Protein AF-A0A6A5K3N3-F1 (afdb_monomer_lite)

Organism: NCBI:txid184978

Sequence (120 aa):
MTTQSPTSSTSISVRLAANGNNRKDWIKQLVNYASAESAFEVLNGSRCPDFDPTHDKYVIQPLERLPTWDTTTLQTTMDRDRERVHKTNQTIRDFNEEARILLKEDELKNRMWISRDARL

pLDDT: mean 78.3, std 17.73, range [33.53, 97.31]

Secondary structure (DSSP, 8-state):
-------------------SS-HHHHHHHHHHHHHHTT-HHHHTTPPPP---TTSGGGPPPPPPPPPPP-TTS-HHHHHHHHHHHHHHHHHHHHHHHHHHHHHHHHHHHHHHHHHHHTT-

Structure (mmCIF, N/CA/C/O backbone):
data_AF-A0A6A5K3N3-F1
#
_entry.id   AF-A0A6A5K3N3-F1
#
loop_
_atom_site.group_PDB
_atom_site.id
_atom_site.type_symbol
_atom_site.label_atom_id
_atom_site.label_alt_id
_atom_site.label_comp_id
_atom_site.label_asym_id
_atom_site.label_entity_id
_atom_site.label_seq_id
_atom_site.pdbx_PDB_ins_code
_atom_site.Cartn_x
_atom_site.Cartn_y
_atom_site.Cartn_z
_atom_site.occupancy
_atom_site.B_iso_or_equiv
_atom_site.auth_seq_id
_atom_site.auth_comp_id
_atom_site.auth_asym_id
_atom_site.auth_atom_id
_atom_site.pdbx_PDB_model_num
ATOM 1 N N . MET A 1 1 ? 7.758 -32.953 -18.307 1.00 33.53 1 MET A N 1
ATOM 2 C CA . MET A 1 1 ? 7.473 -32.313 -19.606 1.00 33.53 1 MET A CA 1
ATOM 3 C C . MET A 1 1 ? 7.025 -30.894 -19.316 1.00 33.53 1 MET A C 1
ATOM 5 O O . MET A 1 1 ? 5.984 -30.732 -18.700 1.00 33.53 1 MET A O 1
ATOM 9 N N . THR A 1 2 ? 7.839 -29.895 -19.644 1.00 33.75 2 THR A N 1
ATOM 10 C CA . THR A 1 2 ? 7.558 -28.477 -19.370 1.00 33.75 2 THR A CA 1
ATOM 11 C C . THR A 1 2 ? 7.382 -27.759 -20.700 1.00 33.75 2 THR A C 1
ATOM 13 O O . THR A 1 2 ? 8.321 -27.634 -21.481 1.00 33.75 2 THR A O 1
ATOM 16 N N . THR A 1 3 ? 6.152 -27.343 -20.978 1.00 39.31 3 THR A N 1
ATOM 17 C CA . THR A 1 3 ? 5.768 -26.539 -22.138 1.00 39.31 3 THR A CA 1
ATOM 18 C C . THR A 1 3 ? 6.212 -25.094 -21.918 1.00 39.31 3 THR A C 1
ATOM 20 O O . THR A 1 3 ? 5.638 -24.398 -21.083 1.00 39.31 3 THR A O 1
ATOM 23 N N . GLN A 1 4 ? 7.242 -24.643 -22.640 1.00 36.62 4 GLN A N 1
ATOM 24 C CA . GLN A 1 4 ? 7.563 -23.218 -22.758 1.00 36.62 4 GLN A CA 1
ATOM 25 C C . GLN A 1 4 ? 6.600 -22.577 -23.763 1.00 36.62 4 GLN A C 1
ATOM 27 O O . GLN A 1 4 ? 6.570 -22.962 -24.931 1.00 36.62 4 GLN A O 1
ATOM 32 N N . SER A 1 5 ? 5.806 -21.613 -23.300 1.00 43.03 5 SER A N 1
ATOM 33 C CA . SER A 1 5 ? 5.016 -20.735 -24.165 1.00 43.03 5 SER A CA 1
ATOM 34 C C . SER A 1 5 ? 5.947 -19.760 -24.895 1.00 43.03 5 SER A C 1
ATOM 36 O O . SER A 1 5 ? 6.811 -19.171 -24.244 1.00 43.03 5 SER A O 1
ATOM 38 N N . PRO A 1 6 ? 5.791 -19.540 -26.212 1.00 43.44 6 PRO A N 1
ATOM 39 C CA . PRO A 1 6 ? 6.572 -18.535 -26.914 1.00 43.44 6 PRO A CA 1
ATOM 40 C C . PRO A 1 6 ? 6.035 -17.145 -26.554 1.00 43.44 6 PRO A C 1
ATOM 42 O O . PRO A 1 6 ? 4.926 -16.775 -26.935 1.00 43.44 6 PRO A O 1
ATOM 45 N N . THR A 1 7 ? 6.815 -16.360 -25.814 1.00 42.28 7 THR A N 1
ATOM 46 C CA . THR A 1 7 ? 6.615 -14.913 -25.729 1.00 42.28 7 THR A CA 1
ATOM 47 C C . THR A 1 7 ? 6.953 -14.320 -27.095 1.00 42.28 7 THR A C 1
ATOM 49 O O . THR A 1 7 ? 8.113 -14.274 -27.496 1.00 42.28 7 THR A O 1
ATOM 52 N N . SER A 1 8 ? 5.936 -13.903 -27.852 1.00 44.34 8 SER A N 1
ATOM 53 C CA . SER A 1 8 ? 6.133 -13.114 -29.069 1.00 44.34 8 SER A CA 1
ATOM 54 C C . SER A 1 8 ? 6.808 -11.795 -28.697 1.00 44.34 8 SER A C 1
ATOM 56 O O . SER A 1 8 ? 6.162 -10.882 -28.188 1.00 44.34 8 SER A O 1
ATOM 58 N N . SER A 1 9 ? 8.115 -11.696 -28.929 1.00 47.81 9 SER A N 1
ATOM 59 C CA . SER A 1 9 ? 8.831 -10.430 -28.885 1.00 47.81 9 SER A CA 1
ATOM 60 C C . SER A 1 9 ? 8.425 -9.612 -30.108 1.00 47.81 9 SER A C 1
ATOM 62 O O . SER A 1 9 ? 8.792 -9.917 -31.242 1.00 47.81 9 SER A O 1
ATOM 64 N N . THR A 1 10 ? 7.621 -8.574 -29.894 1.00 40.97 10 THR A N 1
ATOM 65 C CA . THR A 1 10 ? 7.372 -7.556 -30.916 1.00 40.97 10 THR A CA 1
ATOM 66 C C . THR A 1 10 ? 8.693 -6.837 -31.177 1.00 40.97 10 THR A C 1
ATOM 68 O O . THR A 1 10 ? 9.085 -5.958 -30.419 1.00 40.97 10 THR A O 1
ATOM 71 N N . SER A 1 11 ? 9.422 -7.236 -32.220 1.00 42.09 11 SER A N 1
ATOM 72 C CA . SER A 1 11 ? 10.656 -6.561 -32.617 1.00 42.09 11 SER A CA 1
ATOM 73 C C . SER A 1 11 ? 10.308 -5.248 -33.322 1.00 42.09 11 SER A C 1
ATOM 75 O O . S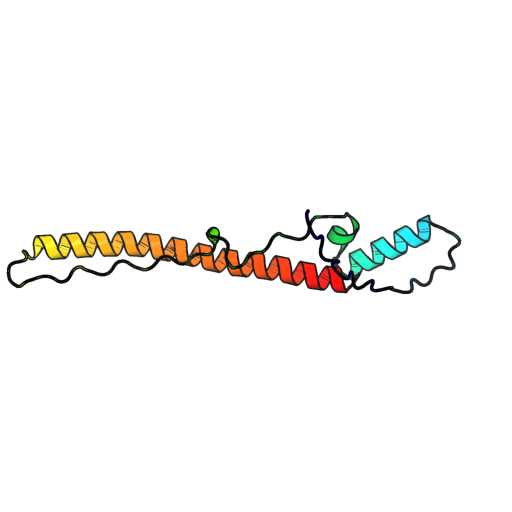ER A 1 11 ? 9.977 -5.243 -34.511 1.00 42.09 11 SER A O 1
ATOM 77 N N . ILE A 1 12 ? 10.363 -4.133 -32.598 1.00 46.91 12 ILE A N 1
ATOM 78 C CA . ILE A 1 12 ? 10.298 -2.795 -33.189 1.00 46.91 12 ILE A CA 1
ATOM 79 C C . ILE A 1 12 ? 11.665 -2.522 -33.831 1.00 46.91 12 ILE A C 1
ATOM 81 O O . ILE A 1 12 ? 12.708 -2.722 -33.220 1.00 46.91 12 ILE A O 1
ATOM 85 N N . SER A 1 13 ? 11.678 -2.166 -35.117 1.00 46.81 13 SER A N 1
ATOM 86 C CA . SER A 1 13 ? 12.909 -1.861 -35.859 1.00 46.81 13 SER A CA 1
ATOM 87 C C . SER A 1 13 ? 12.949 -0.376 -36.197 1.00 46.81 13 SER A C 1
ATOM 89 O O . SER A 1 13 ? 12.270 0.070 -37.123 1.00 46.81 13 SER A O 1
ATOM 91 N N . VAL A 1 14 ? 13.763 0.393 -35.473 1.00 51.31 14 VAL A N 1
ATOM 92 C CA . VAL A 1 14 ? 14.035 1.802 -35.787 1.00 51.31 14 VAL A CA 1
ATOM 93 C C . VAL A 1 14 ? 15.123 1.882 -36.867 1.00 51.31 14 VAL A C 1
ATOM 95 O O . VAL A 1 14 ? 16.217 1.337 -36.719 1.00 51.31 14 VAL A O 1
ATOM 98 N N . ARG A 1 15 ? 14.841 2.561 -37.990 1.00 51.81 15 ARG A N 1
ATOM 99 C CA . ARG A 1 15 ? 15.838 2.800 -39.051 1.00 51.81 15 ARG A CA 1
ATOM 100 C C . ARG A 1 15 ? 16.741 3.973 -38.669 1.00 51.81 15 ARG A C 1
ATOM 102 O O . ARG A 1 15 ? 16.373 5.129 -38.858 1.00 51.81 15 ARG A O 1
ATOM 109 N N . LEU A 1 16 ? 17.935 3.666 -38.172 1.00 56.28 16 LEU A N 1
ATOM 110 C CA . LEU A 1 16 ? 18.995 4.649 -37.943 1.00 56.28 16 LEU A CA 1
ATOM 111 C C . LEU A 1 16 ? 19.654 5.048 -39.276 1.00 56.28 16 LEU A C 1
ATOM 113 O O . LEU A 1 16 ? 19.938 4.200 -40.121 1.00 56.28 16 LEU A O 1
ATOM 117 N N . ALA A 1 17 ? 19.903 6.345 -39.474 1.00 56.78 17 ALA A N 1
ATOM 118 C CA . ALA A 1 17 ? 20.423 6.928 -40.718 1.00 56.78 17 ALA A CA 1
ATOM 119 C C . ALA A 1 17 ? 21.939 6.703 -40.931 1.00 56.78 17 ALA A C 1
ATOM 121 O O . ALA A 1 17 ? 22.641 7.586 -41.423 1.00 56.78 17 ALA A O 1
ATOM 122 N N . ALA A 1 18 ? 22.477 5.547 -40.534 1.00 54.53 18 ALA A N 1
ATOM 123 C CA . ALA A 1 18 ? 23.887 5.213 -40.704 1.00 54.53 18 ALA A CA 1
ATOM 124 C C . ALA A 1 18 ? 24.085 4.244 -41.877 1.00 54.53 18 ALA A C 1
ATOM 126 O O . ALA A 1 18 ? 23.469 3.185 -41.959 1.00 54.53 18 ALA A O 1
ATOM 127 N N . ASN A 1 19 ? 25.029 4.573 -42.753 1.00 58.62 19 ASN A N 1
ATOM 128 C CA . ASN A 1 19 ? 25.471 3.801 -43.920 1.00 58.62 19 ASN A CA 1
ATOM 129 C C . ASN A 1 19 ? 26.211 2.484 -43.577 1.00 58.62 19 ASN A C 1
ATOM 131 O O . ASN A 1 19 ? 27.036 2.025 -44.360 1.00 58.62 19 ASN A O 1
ATOM 135 N N . GLY A 1 20 ? 25.945 1.873 -42.415 1.00 55.72 20 GLY A N 1
ATOM 136 C CA . GLY A 1 20 ? 26.411 0.526 -42.035 1.00 55.72 20 GLY A CA 1
ATOM 137 C C . GLY A 1 20 ? 27.913 0.354 -41.762 1.00 55.72 20 GLY A C 1
ATOM 138 O O . GLY A 1 20 ? 28.300 -0.586 -41.076 1.00 55.72 20 GLY A O 1
ATOM 139 N N . ASN A 1 21 ? 28.767 1.258 -42.243 1.00 65.06 21 ASN A N 1
ATOM 140 C CA . ASN A 1 21 ? 30.203 0.988 -42.369 1.00 65.06 21 ASN A CA 1
ATOM 141 C C . ASN A 1 21 ? 31.023 1.235 -41.094 1.00 65.06 21 ASN A C 1
ATOM 143 O O . ASN A 1 21 ? 32.151 0.757 -40.994 1.00 65.06 21 ASN A O 1
ATOM 147 N N . ASN A 1 22 ? 30.481 1.953 -40.104 1.00 73.50 22 ASN A N 1
ATOM 148 C CA . ASN A 1 22 ? 31.191 2.252 -38.861 1.00 73.50 22 ASN A CA 1
ATOM 149 C C . ASN A 1 22 ? 30.386 1.834 -37.625 1.00 73.50 22 ASN A C 1
ATOM 151 O O . ASN A 1 22 ? 29.482 2.537 -37.171 1.00 73.50 22 ASN A O 1
ATOM 155 N N . ARG A 1 23 ? 30.772 0.700 -37.028 1.00 71.06 23 ARG A N 1
ATOM 156 C CA . ARG A 1 23 ? 30.180 0.169 -35.788 1.00 71.06 23 ARG A CA 1
ATOM 157 C C . ARG A 1 23 ? 30.204 1.181 -34.635 1.00 71.06 23 ARG A C 1
ATOM 159 O O . ARG A 1 23 ? 29.289 1.181 -33.817 1.00 71.06 23 ARG A O 1
ATOM 166 N N . LYS A 1 24 ? 31.219 2.054 -34.561 1.00 77.19 24 LYS A N 1
ATOM 167 C CA . LYS A 1 24 ? 31.300 3.088 -33.513 1.00 77.19 24 LYS A CA 1
ATOM 168 C C . LYS A 1 24 ? 30.219 4.158 -33.677 1.00 77.19 24 LYS A C 1
ATOM 170 O O . LYS A 1 24 ? 29.680 4.615 -32.673 1.00 77.19 24 LYS A O 1
ATOM 175 N N . ASP A 1 25 ? 29.883 4.526 -34.911 1.00 76.00 25 ASP A N 1
ATOM 176 C CA . ASP A 1 25 ? 28.855 5.538 -35.179 1.00 76.00 25 ASP A CA 1
ATOM 177 C C . ASP A 1 25 ? 27.451 4.990 -34.920 1.00 76.00 25 ASP A C 1
ATOM 179 O O . ASP A 1 25 ? 26.618 5.693 -34.354 1.00 76.00 25 ASP A O 1
ATOM 183 N N . TRP A 1 26 ? 27.221 3.707 -35.210 1.00 74.25 26 TRP A N 1
ATOM 184 C CA . TRP A 1 26 ? 25.992 3.006 -34.823 1.00 74.25 26 TRP A CA 1
ATOM 185 C C . TRP A 1 26 ? 25.766 3.002 -33.309 1.00 74.25 26 TRP A C 1
ATOM 187 O O . TRP A 1 26 ? 24.682 3.351 -32.848 1.00 74.25 26 TRP A O 1
ATOM 197 N N . ILE A 1 27 ? 26.796 2.668 -32.523 1.00 77.62 27 ILE A N 1
ATOM 198 C CA . ILE A 1 27 ? 26.705 2.678 -31.054 1.00 77.62 27 ILE A CA 1
ATOM 199 C C . ILE A 1 27 ? 26.412 4.095 -30.543 1.00 77.62 27 ILE A C 1
ATOM 201 O O . ILE A 1 27 ? 25.557 4.265 -29.678 1.00 77.62 27 ILE A O 1
ATOM 205 N N . LYS A 1 28 ? 27.064 5.124 -31.102 1.00 80.06 28 LYS A N 1
ATOM 206 C CA . LYS A 1 28 ? 26.781 6.522 -30.739 1.00 80.06 28 LYS A CA 1
ATOM 207 C C . LYS A 1 28 ? 25.343 6.927 -31.053 1.00 80.06 28 LYS A C 1
ATOM 209 O O . LYS A 1 28 ? 24.729 7.604 -30.238 1.00 80.06 28 LYS A O 1
ATOM 214 N N . GLN A 1 29 ? 24.803 6.531 -32.204 1.00 76.31 29 GLN A N 1
ATOM 215 C CA . GLN A 1 29 ? 23.421 6.850 -32.570 1.00 76.31 29 GLN A CA 1
ATOM 216 C C . GLN A 1 29 ? 22.410 6.159 -31.650 1.00 76.31 29 GLN A C 1
ATOM 218 O O . GLN A 1 29 ? 21.482 6.820 -31.195 1.00 76.31 29 GLN A O 1
ATOM 223 N N . LEU A 1 30 ? 22.631 4.886 -31.306 1.00 75.50 30 LEU A N 1
ATOM 224 C CA . LEU A 1 30 ? 21.813 4.167 -30.323 1.00 75.50 30 LEU A CA 1
ATOM 225 C C . LEU A 1 30 ? 21.843 4.850 -28.951 1.00 75.50 30 LEU A C 1
ATOM 227 O O . LEU A 1 30 ? 20.794 5.117 -28.375 1.00 75.50 30 LEU A O 1
ATOM 231 N N . VAL A 1 31 ? 23.033 5.196 -28.452 1.00 76.88 31 VAL A N 1
ATOM 232 C CA . VAL A 1 31 ? 23.188 5.885 -27.160 1.00 76.88 31 VAL A CA 1
ATOM 233 C C . VAL A 1 31 ? 22.534 7.268 -27.176 1.00 76.88 31 VAL A C 1
ATOM 235 O O . VAL A 1 31 ? 21.860 7.629 -26.216 1.00 76.88 31 VAL A O 1
ATOM 238 N N . ASN A 1 32 ? 22.684 8.032 -28.260 1.00 79.44 32 ASN A N 1
ATOM 239 C CA . ASN A 1 32 ? 22.050 9.344 -28.395 1.00 79.44 32 ASN A CA 1
ATOM 240 C C . ASN A 1 32 ? 20.522 9.235 -28.440 1.00 79.44 32 ASN A C 1
ATOM 242 O O . ASN A 1 32 ? 19.844 10.038 -27.805 1.00 79.44 32 ASN A O 1
ATOM 246 N N . TYR A 1 33 ? 19.989 8.241 -29.153 1.00 75.81 33 TYR A N 1
ATOM 247 C CA . TYR A 1 33 ? 18.552 7.989 -29.224 1.00 75.81 33 TYR A CA 1
ATOM 248 C C . TYR A 1 33 ? 17.983 7.593 -27.859 1.00 75.81 33 TYR A C 1
ATOM 250 O O . TYR A 1 33 ? 17.039 8.213 -27.376 1.00 75.81 33 TYR A O 1
ATOM 258 N N . ALA A 1 34 ? 18.628 6.651 -27.170 1.00 73.00 34 ALA A N 1
ATOM 259 C CA . ALA A 1 34 ? 18.227 6.270 -25.823 1.00 73.00 34 ALA A CA 1
ATOM 260 C C . ALA A 1 34 ? 18.394 7.400 -24.805 1.00 73.00 34 ALA A C 1
ATOM 262 O O . ALA A 1 34 ? 17.604 7.494 -23.875 1.00 73.00 34 ALA A O 1
ATOM 263 N N . SER A 1 35 ? 19.393 8.270 -24.958 1.00 74.69 35 SER A N 1
ATOM 264 C CA . SER A 1 35 ? 19.530 9.466 -24.122 1.00 74.69 35 SER A CA 1
ATOM 265 C C . SER A 1 35 ? 18.369 10.440 -24.354 1.00 74.69 35 SER A C 1
ATOM 267 O O . SER A 1 35 ? 17.750 10.891 -23.391 1.00 74.69 35 SER A O 1
ATOM 269 N N . ALA A 1 36 ? 18.009 10.699 -25.618 1.00 77.94 36 ALA A N 1
ATOM 270 C CA . ALA A 1 36 ? 16.887 11.567 -25.975 1.00 77.94 36 ALA A CA 1
ATOM 271 C C . ALA A 1 36 ? 15.544 11.041 -25.436 1.00 77.94 36 ALA A C 1
ATOM 273 O O . ALA A 1 36 ? 14.754 11.813 -24.897 1.00 77.94 36 ALA A O 1
ATOM 274 N N . GLU A 1 37 ? 15.320 9.727 -25.498 1.00 73.00 37 GLU A N 1
ATOM 275 C CA . GLU A 1 37 ? 14.112 9.075 -24.968 1.00 73.00 37 GLU A CA 1
ATOM 276 C C . GLU A 1 37 ? 14.215 8.699 -23.479 1.00 73.00 37 GLU A C 1
ATOM 278 O O . GLU A 1 37 ? 13.323 8.060 -22.920 1.00 73.00 37 GLU A O 1
ATOM 283 N N . SER A 1 38 ? 15.300 9.093 -22.801 1.00 68.00 38 SER A N 1
ATOM 284 C CA . SER A 1 38 ? 15.584 8.718 -21.411 1.00 68.00 38 SER A CA 1
ATOM 285 C C . SER A 1 38 ? 15.553 7.200 -21.157 1.00 68.00 38 SER A C 1
ATOM 287 O O . SER A 1 38 ? 15.272 6.780 -20.042 1.00 68.00 38 SER A O 1
ATOM 289 N N . ALA A 1 39 ? 15.843 6.365 -22.152 1.00 68.44 39 ALA A N 1
ATOM 290 C CA . ALA A 1 39 ? 15.774 4.904 -22.119 1.00 68.44 39 ALA A CA 1
ATOM 291 C C . ALA A 1 39 ? 17.158 4.225 -21.968 1.00 68.44 39 ALA A C 1
ATOM 293 O O . ALA A 1 39 ? 17.340 3.054 -22.291 1.00 68.44 39 ALA A O 1
ATOM 294 N N . PHE A 1 40 ? 18.160 4.948 -21.458 1.00 67.38 40 PHE A N 1
ATOM 295 C CA . PHE A 1 40 ? 19.539 4.455 -21.310 1.00 67.38 40 PHE A CA 1
ATOM 296 C C . PHE A 1 40 ? 19.659 3.189 -20.441 1.00 67.38 40 PHE A C 1
ATOM 298 O O . PHE A 1 40 ? 20.509 2.338 -20.687 1.00 67.38 40 PHE A O 1
ATOM 305 N N . GLU A 1 41 ? 18.786 3.033 -19.445 1.00 67.38 41 GLU A N 1
ATOM 306 C CA . GLU A 1 41 ? 18.752 1.841 -18.588 1.00 67.38 41 GLU A CA 1
ATOM 307 C C . GLU A 1 41 ? 18.357 0.578 -19.365 1.00 67.38 41 GLU A C 1
ATOM 309 O O . GLU A 1 41 ? 18.930 -0.482 -19.126 1.00 67.38 41 GLU A O 1
ATOM 314 N N . VAL A 1 42 ? 17.459 0.693 -20.348 1.00 68.06 42 VAL A N 1
ATOM 315 C CA . VAL A 1 42 ? 17.070 -0.423 -21.225 1.00 68.06 42 VAL A CA 1
ATOM 316 C C . VAL A 1 42 ? 18.258 -0.849 -22.097 1.00 68.06 42 VAL A C 1
ATOM 318 O O . VAL A 1 42 ? 18.552 -2.038 -22.197 1.00 68.06 42 VAL A O 1
ATOM 321 N N . LEU A 1 43 ? 19.018 0.109 -22.652 1.00 69.25 43 LEU A N 1
ATOM 322 C CA . LEU A 1 43 ? 20.232 -0.195 -23.429 1.00 69.25 43 LEU A CA 1
ATOM 323 C C . LEU A 1 43 ? 21.327 -0.884 -22.607 1.00 69.25 43 LEU A C 1
ATOM 325 O O . LEU A 1 43 ? 22.071 -1.704 -23.143 1.00 69.25 43 LEU A O 1
ATOM 329 N N . ASN A 1 44 ? 21.434 -0.559 -21.320 1.00 71.62 44 ASN A N 1
ATOM 330 C CA . ASN A 1 44 ? 22.394 -1.198 -20.420 1.00 71.62 44 ASN A CA 1
ATOM 331 C C . ASN A 1 44 ? 21.937 -2.583 -19.944 1.00 71.62 44 ASN A C 1
ATOM 333 O O . ASN A 1 44 ? 22.632 -3.208 -19.142 1.00 71.62 44 ASN A O 1
ATOM 337 N N . GLY A 1 45 ? 20.784 -3.065 -20.418 1.00 68.25 45 GLY A N 1
ATOM 338 C CA . GLY A 1 45 ? 20.213 -4.337 -19.998 1.00 68.25 45 GLY A CA 1
ATOM 339 C C . GLY A 1 45 ? 19.739 -4.323 -18.548 1.00 68.25 45 GLY A C 1
ATOM 340 O O . GLY A 1 45 ? 19.672 -5.386 -17.927 1.00 68.25 45 GLY A O 1
ATOM 341 N N . SER A 1 46 ? 19.436 -3.144 -17.985 1.00 75.19 46 SER A N 1
ATOM 342 C CA . SER A 1 46 ? 18.817 -3.076 -16.665 1.00 75.19 46 SER A CA 1
ATOM 343 C C . SER A 1 46 ? 17.508 -3.860 -16.695 1.00 75.19 46 SER A C 1
ATOM 345 O O . SER A 1 46 ? 16.759 -3.846 -17.674 1.00 75.19 46 SER A O 1
ATOM 347 N N . ARG A 1 47 ? 17.259 -4.604 -15.620 1.00 72.25 47 ARG A N 1
ATOM 348 C CA . ARG A 1 47 ? 16.092 -5.473 -15.530 1.00 72.25 47 ARG A CA 1
ATOM 349 C C . ARG A 1 47 ? 14.827 -4.619 -15.425 1.00 72.25 47 ARG A C 1
ATOM 351 O O . ARG A 1 47 ? 14.807 -3.653 -14.665 1.00 72.25 47 ARG A O 1
ATOM 358 N N . CYS A 1 48 ? 13.785 -5.010 -16.159 1.00 75.38 48 CYS A N 1
ATOM 359 C CA . CYS A 1 48 ? 12.443 -4.458 -15.991 1.00 75.38 48 CYS A CA 1
ATOM 360 C C . CYS A 1 48 ? 12.054 -4.495 -14.500 1.00 75.38 48 CYS A C 1
ATOM 362 O O . CYS A 1 48 ? 12.285 -5.530 -13.864 1.00 75.38 48 CYS A O 1
ATOM 364 N N . PRO A 1 49 ? 11.508 -3.409 -13.924 1.00 77.69 49 PRO A N 1
ATOM 365 C CA . PRO A 1 49 ? 10.997 -3.433 -12.562 1.00 77.69 49 PRO A CA 1
ATOM 366 C C . PRO A 1 49 ? 9.946 -4.537 -12.407 1.00 77.69 49 PRO A C 1
ATOM 368 O O . PRO A 1 49 ? 8.943 -4.545 -13.118 1.00 77.69 49 PRO A O 1
ATOM 371 N N . ASP A 1 50 ? 10.166 -5.462 -11.473 1.00 78.50 50 ASP A N 1
ATOM 372 C CA . ASP A 1 50 ? 9.172 -6.484 -11.146 1.00 78.50 50 ASP A CA 1
ATOM 373 C C . ASP A 1 50 ? 7.983 -5.784 -10.454 1.00 78.50 50 ASP A C 1
ATOM 375 O O . ASP A 1 50 ? 8.077 -5.357 -9.300 1.00 78.50 50 ASP A O 1
ATOM 379 N N . PHE A 1 51 ? 6.872 -5.624 -11.176 1.00 87.50 51 PHE A N 1
ATOM 380 C CA . PHE A 1 51 ? 5.622 -5.071 -10.656 1.00 87.50 51 PHE A CA 1
ATOM 381 C C . PHE A 1 51 ? 4.515 -6.118 -10.728 1.00 87.50 51 PHE A C 1
ATOM 383 O O . PHE A 1 51 ? 4.106 -6.534 -11.811 1.00 87.50 51 PHE A O 1
ATOM 390 N N . ASP A 1 52 ? 4.010 -6.497 -9.559 1.00 88.88 52 ASP A N 1
ATOM 391 C CA . ASP A 1 52 ? 2.844 -7.356 -9.406 1.00 88.88 52 ASP A CA 1
ATOM 392 C C . ASP A 1 52 ? 1.849 -6.663 -8.465 1.00 88.88 52 ASP A C 1
ATOM 394 O O . ASP A 1 52 ? 2.122 -6.564 -7.267 1.00 88.88 52 ASP A O 1
ATOM 398 N N . PRO A 1 53 ? 0.694 -6.182 -8.961 1.00 87.38 53 PRO A N 1
ATOM 399 C CA . PRO A 1 53 ? -0.283 -5.479 -8.132 1.00 87.38 53 PRO A CA 1
ATOM 400 C C . PRO A 1 53 ? -0.909 -6.368 -7.047 1.00 87.38 53 PRO A C 1
ATOM 402 O O . PRO A 1 53 ? -1.558 -5.849 -6.142 1.00 87.38 53 PRO A O 1
ATOM 405 N N . THR A 1 54 ? -0.735 -7.692 -7.124 1.00 89.19 54 THR A N 1
ATOM 406 C CA . THR A 1 54 ? -1.233 -8.648 -6.126 1.00 89.19 54 THR A CA 1
ATOM 407 C C . THR A 1 54 ? -0.234 -8.937 -5.009 1.00 89.19 54 THR A C 1
ATOM 409 O O . THR A 1 54 ? -0.556 -9.671 -4.078 1.00 89.19 54 THR A O 1
ATOM 412 N N . HIS A 1 55 ? 0.960 -8.340 -5.063 1.00 91.31 55 HIS A N 1
ATOM 413 C CA . HIS A 1 55 ? 1.984 -8.550 -4.053 1.00 91.31 55 HIS A CA 1
ATOM 414 C C . HIS A 1 55 ? 1.510 -8.086 -2.666 1.00 91.31 55 HIS A C 1
ATOM 416 O O . HIS A 1 55 ? 0.997 -6.978 -2.499 1.00 91.31 55 HIS A O 1
ATOM 422 N N . ASP A 1 56 ? 1.804 -8.895 -1.644 1.00 89.75 56 ASP A N 1
ATOM 423 C CA . ASP A 1 56 ? 1.415 -8.669 -0.244 1.00 89.75 56 ASP A CA 1
ATOM 424 C C . ASP A 1 56 ? 1.750 -7.274 0.313 1.00 89.75 56 ASP A C 1
ATOM 426 O O . ASP A 1 56 ? 1.052 -6.766 1.187 1.00 89.75 56 ASP A O 1
ATOM 430 N N . LYS A 1 57 ? 2.791 -6.614 -0.213 1.00 89.44 57 LYS A N 1
ATOM 431 C CA . LYS A 1 57 ? 3.226 -5.281 0.228 1.00 89.44 57 LYS A CA 1
ATOM 432 C C . LYS A 1 57 ? 2.226 -4.163 -0.108 1.00 89.44 57 LYS A C 1
ATOM 434 O O . LYS A 1 57 ? 2.356 -3.063 0.417 1.00 89.44 57 LYS A O 1
ATOM 439 N N . TYR A 1 58 ? 1.243 -4.435 -0.968 1.00 91.88 58 TYR A N 1
ATOM 440 C CA . TYR A 1 58 ? 0.178 -3.497 -1.335 1.00 91.88 58 TYR A CA 1
ATOM 441 C C . TYR A 1 58 ? -1.168 -3.825 -0.672 1.00 91.88 58 TYR A C 1
ATOM 443 O O . TYR A 1 58 ? -2.160 -3.128 -0.902 1.00 91.88 58 TYR A O 1
ATOM 451 N N . VAL A 1 59 ? -1.237 -4.898 0.122 1.00 93.19 59 VAL A N 1
ATOM 452 C CA . VAL A 1 59 ? -2.497 -5.382 0.691 1.00 93.19 59 VAL A CA 1
ATOM 453 C C . VAL A 1 59 ? -3.003 -4.422 1.762 1.00 93.19 59 VAL A C 1
ATOM 455 O O . VAL A 1 59 ? -2.332 -4.140 2.751 1.00 93.19 59 VAL A O 1
ATOM 458 N N . ILE A 1 60 ? -4.239 -3.960 1.578 1.00 94.94 60 ILE A N 1
ATOM 459 C CA . ILE A 1 60 ? -4.931 -3.096 2.531 1.00 94.94 60 ILE A CA 1
ATOM 460 C C . ILE A 1 60 ? -5.529 -3.950 3.645 1.00 94.94 60 ILE A C 1
ATOM 462 O O . ILE A 1 60 ? -6.377 -4.812 3.403 1.00 94.94 60 ILE A O 1
ATOM 466 N N . GLN A 1 61 ? -5.128 -3.672 4.880 1.00 94.38 61 GLN A N 1
ATOM 467 C CA . GLN A 1 61 ? -5.669 -4.330 6.057 1.00 94.38 61 GLN A CA 1
ATOM 468 C C . GLN A 1 61 ? -7.006 -3.700 6.482 1.00 94.38 61 GLN A C 1
ATOM 470 O O . GLN A 1 61 ? -7.155 -2.470 6.471 1.00 94.38 61 GLN A O 1
ATOM 475 N N . PRO A 1 62 ? -8.004 -4.515 6.867 1.00 95.25 62 PRO A N 1
ATOM 476 C CA . PRO A 1 62 ? -9.283 -4.008 7.342 1.00 95.25 62 PRO A CA 1
ATOM 477 C C . PRO A 1 62 ? -9.135 -3.344 8.714 1.00 95.25 62 PRO A C 1
ATOM 479 O O . PRO A 1 62 ? -8.393 -3.815 9.570 1.00 95.25 62 PRO A O 1
ATOM 482 N N . LEU A 1 63 ? -9.895 -2.271 8.943 1.00 95.06 63 LEU A N 1
ATOM 483 C CA . LEU A 1 63 ? -9.973 -1.644 10.262 1.00 95.06 63 LEU A CA 1
ATOM 484 C C . LEU A 1 63 ? -10.764 -2.524 11.232 1.00 95.06 63 LEU A C 1
ATOM 486 O O . LEU A 1 63 ? -11.822 -3.061 10.887 1.00 95.06 63 LEU A O 1
ATOM 490 N N . GLU A 1 64 ? -10.282 -2.604 12.467 1.00 95.12 64 GLU A N 1
ATOM 491 C CA . GLU A 1 64 ? -10.995 -3.244 13.560 1.00 95.12 64 GLU A CA 1
ATOM 492 C C . GLU A 1 64 ? -12.290 -2.493 13.867 1.00 95.12 64 GLU A C 1
ATOM 494 O O . GLU A 1 64 ? -12.351 -1.257 13.899 1.00 95.12 64 GLU A O 1
ATOM 499 N N . ARG A 1 65 ? -13.342 -3.265 14.131 1.00 92.81 65 ARG A N 1
ATOM 500 C CA . ARG A 1 6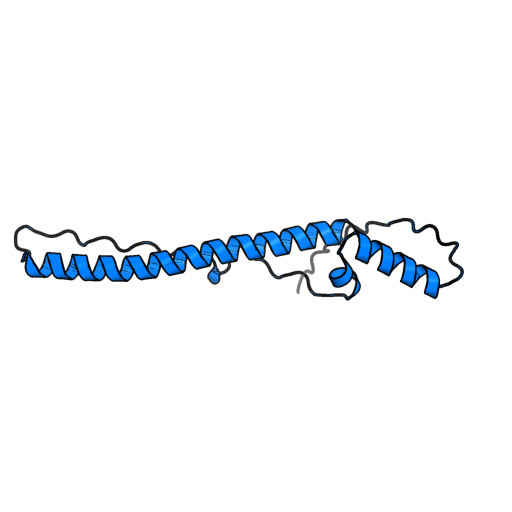5 ? -14.622 -2.744 14.601 1.00 92.81 65 ARG A CA 1
ATOM 501 C C . ARG A 1 65 ? -14.696 -2.879 16.109 1.00 92.81 65 ARG A C 1
ATOM 503 O O . ARG A 1 65 ? -14.156 -3.817 16.691 1.00 92.81 65 ARG A O 1
ATOM 510 N N . LEU A 1 66 ? -15.408 -1.948 16.732 1.00 92.12 66 LEU A N 1
ATOM 511 C CA . LEU A 1 66 ? -15.741 -2.085 18.140 1.00 92.12 66 LEU A CA 1
ATOM 512 C C . LEU A 1 66 ? -16.626 -3.324 18.334 1.00 92.12 66 LEU A C 1
ATOM 514 O O . LEU A 1 66 ? -17.500 -3.577 17.495 1.00 92.12 66 LEU A O 1
ATOM 518 N N . PRO A 1 67 ? -16.405 -4.093 19.410 1.00 89.69 67 PRO A N 1
ATOM 519 C CA . PRO A 1 67 ? -17.269 -5.212 19.737 1.00 89.69 67 PRO A CA 1
ATOM 520 C C . PRO A 1 67 ? -18.684 -4.715 20.042 1.00 89.69 67 PRO A C 1
ATOM 522 O O . PRO A 1 67 ? -18.892 -3.585 20.487 1.00 89.69 67 PRO A O 1
ATOM 525 N N . THR A 1 68 ? -19.673 -5.569 19.793 1.00 91.12 68 THR A N 1
ATOM 526 C CA . THR A 1 68 ? -21.046 -5.301 20.218 1.00 91.12 68 THR A CA 1
ATOM 527 C C . THR A 1 68 ? -21.145 -5.555 21.714 1.00 91.12 68 THR A C 1
ATOM 529 O O . THR A 1 68 ? -20.832 -6.649 22.178 1.00 91.12 68 THR A O 1
ATOM 532 N N . TRP A 1 69 ? -21.552 -4.535 22.460 1.00 89.62 69 TRP A N 1
ATOM 533 C CA . TRP A 1 69 ? -21.698 -4.615 23.908 1.00 89.62 69 TRP A CA 1
ATOM 534 C C . TRP A 1 69 ? -23.131 -4.973 24.293 1.00 89.62 69 TRP A C 1
ATOM 536 O O . TRP A 1 69 ? -24.083 -4.549 23.635 1.00 89.62 69 TRP A O 1
ATOM 546 N N . ASP A 1 70 ? -23.275 -5.731 25.374 1.00 89.62 70 ASP A N 1
ATOM 547 C CA . ASP A 1 70 ? -24.565 -5.964 26.016 1.00 89.62 70 ASP A CA 1
ATOM 548 C C . ASP A 1 70 ? -24.877 -4.868 27.051 1.00 89.62 70 ASP A C 1
ATOM 550 O O . ASP A 1 70 ? -24.059 -3.991 27.339 1.00 89.62 70 ASP A O 1
ATOM 554 N N . THR A 1 71 ? -26.073 -4.915 27.640 1.00 86.19 71 THR A N 1
ATOM 555 C CA . THR A 1 71 ? -26.497 -3.965 28.683 1.00 86.19 71 THR A CA 1
ATOM 556 C C . THR A 1 71 ? -25.768 -4.146 30.016 1.00 86.19 71 THR A C 1
ATOM 558 O O . THR A 1 71 ? -25.898 -3.294 30.892 1.00 86.19 71 THR A O 1
ATOM 561 N N . THR A 1 72 ? -25.010 -5.232 30.188 1.00 89.44 72 THR A N 1
ATOM 562 C CA . THR A 1 72 ? -24.257 -5.534 31.415 1.00 89.44 72 THR A CA 1
ATOM 563 C C . THR A 1 72 ? -22.791 -5.115 31.340 1.00 89.44 72 THR A C 1
ATOM 565 O O . THR A 1 72 ? -22.087 -5.129 32.351 1.00 89.44 72 THR A O 1
ATOM 568 N N . THR A 1 73 ? -22.322 -4.714 30.157 1.00 87.88 73 THR A N 1
ATOM 569 C CA . THR A 1 73 ? -20.933 -4.337 29.933 1.00 87.88 73 THR A CA 1
ATOM 570 C C . THR A 1 73 ? -20.616 -3.049 30.688 1.00 87.88 73 THR A C 1
ATOM 572 O O . THR A 1 73 ? -21.263 -2.018 30.517 1.00 87.88 73 THR A O 1
ATOM 575 N N . LEU A 1 74 ? -19.579 -3.095 31.523 1.00 92.50 74 LEU A N 1
ATOM 576 C CA . LEU A 1 74 ? -19.128 -1.931 32.278 1.00 92.50 74 LEU A CA 1
ATOM 577 C C . LEU A 1 74 ? -18.579 -0.848 31.343 1.00 92.50 74 LEU A C 1
ATOM 579 O O . LEU A 1 74 ? -17.752 -1.132 30.473 1.00 92.50 74 LEU A O 1
ATOM 583 N N . GLN A 1 75 ? -18.941 0.408 31.610 1.00 91.88 75 GLN A N 1
ATOM 584 C CA . GLN A 1 75 ? -18.477 1.574 30.849 1.00 91.88 75 GLN A CA 1
ATOM 585 C C . GLN A 1 75 ? -16.943 1.632 30.734 1.00 91.88 75 GLN A C 1
ATOM 587 O O . GLN A 1 75 ? -16.403 1.883 29.662 1.00 91.88 75 GLN A O 1
ATOM 592 N N . THR A 1 76 ? -16.230 1.282 31.807 1.00 93.50 76 THR A N 1
ATOM 593 C CA . THR A 1 76 ? -14.759 1.213 31.832 1.00 93.50 76 THR A CA 1
ATOM 594 C C . THR A 1 76 ? -14.183 0.199 30.841 1.00 93.50 76 THR A C 1
ATOM 596 O O . THR A 1 76 ? -13.113 0.416 30.275 1.00 93.50 76 THR A O 1
ATOM 599 N N . THR A 1 77 ? -14.894 -0.904 30.595 1.00 91.56 77 THR A N 1
ATOM 600 C CA . THR A 1 77 ? -14.501 -1.911 29.601 1.00 91.5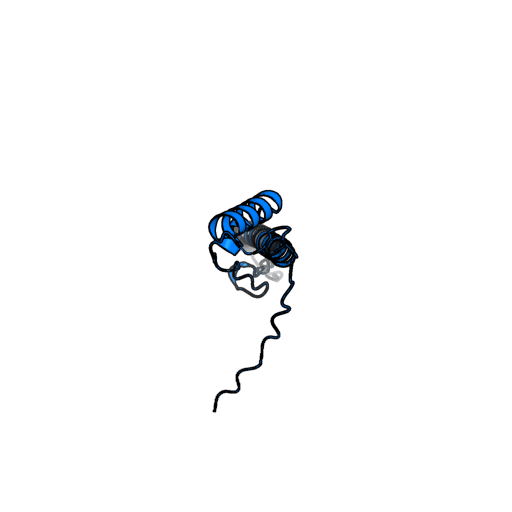6 77 THR A CA 1
ATOM 601 C C . THR A 1 77 ? -14.727 -1.384 28.191 1.00 91.56 77 THR A C 1
ATOM 603 O O . THR A 1 77 ? -13.838 -1.514 27.350 1.00 91.56 77 THR A O 1
ATOM 606 N N . MET A 1 78 ? -15.864 -0.722 27.959 1.00 93.00 78 MET A N 1
ATOM 607 C CA . MET A 1 78 ? -16.186 -0.096 26.674 1.00 93.00 78 MET A CA 1
ATOM 608 C C . MET A 1 78 ? -15.159 0.982 26.306 1.00 93.00 78 MET A C 1
ATOM 610 O O . MET A 1 78 ? -14.708 1.033 25.165 1.00 93.00 78 MET A O 1
ATOM 614 N N . ASP A 1 79 ? -14.747 1.815 27.264 1.00 94.06 79 ASP A N 1
ATOM 615 C CA . ASP A 1 79 ? -13.779 2.890 27.020 1.00 94.06 79 ASP A CA 1
ATOM 616 C C . ASP A 1 79 ? -12.370 2.355 26.748 1.00 94.06 79 ASP A C 1
ATOM 618 O O . ASP A 1 79 ? -11.707 2.808 25.814 1.00 94.06 79 ASP A O 1
ATOM 622 N N . ARG A 1 80 ? -11.949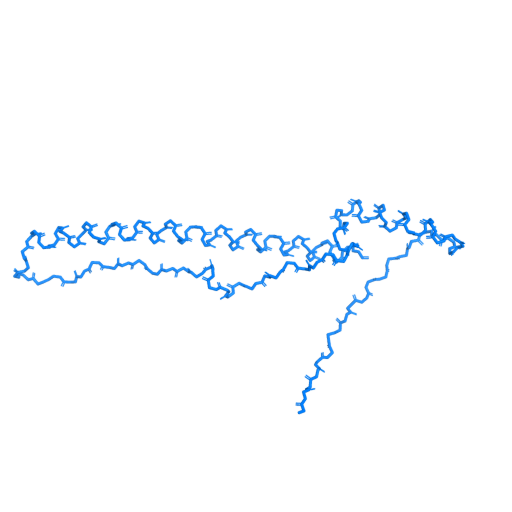 1.311 27.468 1.00 94.38 80 ARG A N 1
ATOM 623 C CA . ARG A 1 80 ? -10.694 0.605 27.177 1.00 94.38 80 ARG A CA 1
ATOM 624 C C . ARG A 1 80 ? -10.704 -0.027 25.782 1.00 94.38 80 ARG A C 1
ATOM 626 O O . ARG A 1 80 ? -9.710 0.058 25.062 1.00 94.38 80 ARG A O 1
ATOM 633 N N . ASP A 1 81 ? -11.812 -0.654 25.386 1.00 93.62 81 ASP A N 1
ATOM 634 C CA . ASP A 1 81 ? -11.949 -1.237 24.047 1.00 93.62 81 ASP A CA 1
ATOM 635 C C . ASP A 1 81 ? -11.926 -0.163 22.957 1.00 93.62 81 ASP A C 1
ATOM 637 O O . ASP A 1 81 ? -11.275 -0.351 21.927 1.00 93.62 81 ASP A O 1
ATOM 641 N N . ARG A 1 82 ? -12.579 0.983 23.192 1.00 95.06 82 ARG A N 1
ATOM 642 C CA . ARG A 1 82 ? -12.522 2.148 22.299 1.00 95.06 82 ARG A CA 1
ATOM 643 C C . ARG A 1 82 ? -11.100 2.642 22.110 1.00 95.06 82 ARG A C 1
ATOM 645 O O . ARG A 1 82 ? -10.686 2.850 20.972 1.00 95.06 82 ARG A O 1
ATOM 652 N N . GLU A 1 83 ? -10.352 2.797 23.197 1.00 96.31 83 GLU A N 1
ATOM 653 C CA . GLU A 1 83 ? -8.967 3.251 23.134 1.00 96.31 83 GLU A CA 1
ATOM 654 C C . GLU A 1 83 ? -8.075 2.250 22.389 1.00 96.31 83 GLU A C 1
ATOM 656 O O . GLU A 1 83 ? -7.302 2.650 21.516 1.00 96.31 83 GLU A O 1
ATOM 661 N N . ARG A 1 84 ? -8.215 0.947 22.670 1.00 95.69 84 ARG A N 1
ATOM 662 C CA . ARG A 1 84 ? -7.474 -0.104 21.957 1.00 95.69 84 ARG A CA 1
ATOM 663 C C . ARG A 1 84 ? -7.756 -0.053 20.458 1.00 95.69 84 ARG A C 1
ATOM 665 O O . ARG A 1 84 ? -6.821 0.063 19.674 1.00 95.69 84 ARG A O 1
ATOM 672 N N . VAL A 1 85 ? -9.032 -0.108 20.066 1.00 96.56 85 VAL A N 1
ATOM 673 C CA . VAL A 1 85 ? -9.435 -0.109 18.650 1.00 96.56 85 VAL A CA 1
ATOM 674 C C . VAL A 1 85 ? -8.995 1.178 17.959 1.00 96.56 85 VAL A C 1
ATOM 676 O O . VAL A 1 85 ? -8.563 1.134 16.812 1.00 96.56 85 VAL A O 1
ATOM 679 N N . HIS A 1 86 ? -9.053 2.324 18.643 1.00 96.12 86 HIS A N 1
ATOM 680 C CA . HIS A 1 86 ? -8.557 3.583 18.097 1.00 96.12 86 HIS A CA 1
ATOM 681 C C . HIS A 1 86 ? -7.060 3.517 17.773 1.00 96.12 86 HIS A C 1
ATOM 683 O O . HIS A 1 86 ? -6.681 3.828 16.643 1.00 96.12 86 HIS A O 1
ATOM 689 N N . LYS A 1 87 ? -6.231 3.062 18.723 1.00 96.31 87 LYS A N 1
ATOM 690 C CA . LYS A 1 87 ? -4.777 2.933 18.536 1.00 96.31 87 LYS A CA 1
ATOM 691 C C . LYS A 1 87 ? -4.439 1.942 17.427 1.00 96.31 87 LYS A C 1
ATOM 693 O O . LYS A 1 87 ? -3.691 2.287 16.518 1.00 96.31 87 LYS A O 1
ATOM 698 N N . THR A 1 88 ? -5.046 0.755 17.445 1.00 95.88 88 THR A N 1
ATOM 699 C CA . THR A 1 88 ? -4.838 -0.255 16.399 1.00 95.88 88 THR A CA 1
ATOM 700 C C . THR A 1 88 ? -5.219 0.284 15.020 1.00 95.88 88 THR A C 1
ATOM 702 O O . THR A 1 88 ? -4.444 0.188 14.071 1.00 95.88 88 THR A O 1
ATOM 705 N N . ASN A 1 89 ? -6.384 0.926 14.903 1.00 97.31 89 ASN A N 1
ATOM 706 C CA . ASN A 1 89 ? -6.840 1.488 13.634 1.00 97.31 89 ASN A CA 1
ATOM 707 C C . ASN A 1 89 ? -5.983 2.652 13.147 1.00 97.31 89 ASN A C 1
ATOM 709 O O . ASN A 1 89 ? -5.938 2.892 11.943 1.00 97.31 89 ASN A O 1
ATOM 713 N N . GLN A 1 90 ? -5.330 3.391 14.042 1.00 96.56 90 GLN A N 1
ATOM 714 C CA . GLN A 1 90 ? -4.372 4.412 13.641 1.00 96.56 90 GLN A CA 1
ATOM 715 C C . GLN A 1 90 ? -3.170 3.769 12.942 1.00 96.56 90 GLN A C 1
ATOM 717 O O . GLN A 1 90 ? -2.889 4.113 11.800 1.00 96.56 90 GLN A O 1
ATOM 722 N N . THR A 1 91 ? -2.562 2.751 13.553 1.00 94.94 91 THR A N 1
ATOM 723 C CA . THR A 1 91 ? -1.444 2.015 12.945 1.00 94.94 91 THR A CA 1
ATOM 724 C C . THR A 1 91 ? -1.830 1.360 11.616 1.00 94.94 91 THR A C 1
ATOM 726 O O . THR A 1 91 ? -1.083 1.450 10.645 1.00 94.94 91 THR A O 1
ATOM 729 N N . ILE A 1 92 ? -3.020 0.751 11.532 1.00 95.69 92 ILE A N 1
ATOM 730 C CA . ILE A 1 92 ? -3.513 0.150 10.282 1.00 95.69 92 ILE A CA 1
ATOM 731 C C . ILE A 1 92 ? -3.691 1.211 9.186 1.00 95.69 92 ILE A C 1
ATOM 733 O O . ILE A 1 92 ? -3.421 0.941 8.018 1.00 95.69 92 ILE A O 1
ATOM 737 N N . ARG A 1 93 ? -4.154 2.422 9.526 1.00 95.25 93 ARG A N 1
ATOM 738 C CA . ARG A 1 93 ? -4.305 3.505 8.542 1.00 95.25 93 ARG A CA 1
ATOM 739 C C . ARG A 1 93 ? -2.967 3.941 7.969 1.00 95.25 93 ARG A C 1
ATOM 741 O O . ARG A 1 93 ? -2.893 4.088 6.753 1.00 95.25 93 ARG A O 1
ATOM 748 N N . ASP A 1 94 ? -1.959 4.108 8.816 1.00 94.75 94 ASP A N 1
ATOM 749 C CA . ASP A 1 94 ? -0.624 4.520 8.381 1.00 94.75 94 ASP A CA 1
ATOM 750 C C . ASP A 1 94 ? -0.017 3.461 7.447 1.00 94.75 94 ASP A C 1
ATOM 752 O O . ASP A 1 94 ? 0.404 3.783 6.337 1.00 94.75 94 ASP A O 1
ATOM 756 N N . PHE A 1 95 ? -0.106 2.181 7.832 1.00 94.19 95 PHE A N 1
ATOM 757 C CA . PHE A 1 95 ? 0.312 1.054 6.992 1.00 94.19 95 PHE A CA 1
ATOM 758 C C . PHE A 1 95 ? -0.426 1.020 5.644 1.00 94.19 95 PHE A C 1
ATOM 760 O O . PHE A 1 95 ? 0.179 0.880 4.583 1.00 94.19 95 PHE A O 1
ATOM 767 N N . ASN A 1 96 ? -1.751 1.186 5.668 1.00 96.56 96 ASN A N 1
ATOM 768 C CA . ASN A 1 96 ? -2.567 1.192 4.458 1.00 96.56 96 ASN A CA 1
ATOM 769 C C . ASN A 1 96 ? -2.232 2.363 3.529 1.00 96.56 96 ASN A C 1
ATOM 771 O O . ASN A 1 96 ? -2.383 2.236 2.315 1.00 96.56 96 ASN A O 1
ATOM 775 N N . GLU A 1 97 ? -1.836 3.512 4.075 1.00 96.31 97 GLU A N 1
ATOM 776 C CA . GLU A 1 97 ? -1.443 4.657 3.261 1.00 96.31 97 GLU A CA 1
ATOM 777 C C . GLU A 1 97 ? -0.090 4.427 2.590 1.00 96.31 97 GLU A C 1
ATOM 779 O O . GLU A 1 97 ? 0.038 4.649 1.386 1.00 96.31 97 GLU A O 1
ATOM 784 N N . GLU A 1 98 ? 0.880 3.880 3.321 1.00 95.06 98 GLU A N 1
ATOM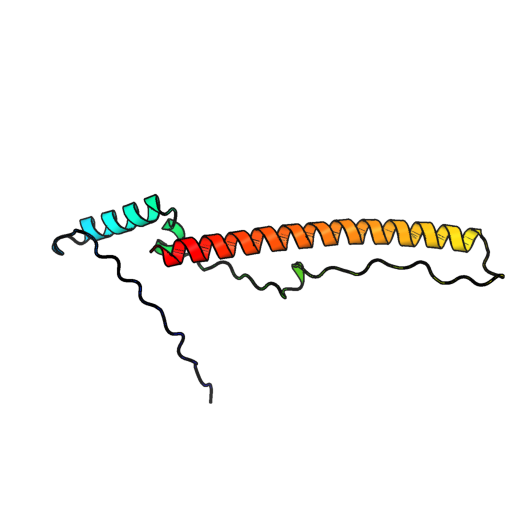 785 C CA . GLU A 1 98 ? 2.170 3.475 2.759 1.00 95.06 98 GLU A CA 1
ATOM 786 C C . GLU A 1 98 ? 1.996 2.447 1.630 1.00 95.06 98 GLU A C 1
ATOM 788 O O . GLU A 1 98 ? 2.530 2.634 0.535 1.00 95.06 98 GLU A O 1
ATOM 793 N N . ALA A 1 99 ? 1.158 1.426 1.836 1.00 94.25 99 ALA A N 1
ATOM 794 C CA . ALA A 1 99 ? 0.838 0.427 0.817 1.00 94.25 99 ALA A CA 1
ATOM 795 C C . ALA A 1 99 ? 0.272 1.057 -0.473 1.00 94.25 99 ALA A C 1
ATOM 797 O O . ALA A 1 99 ? 0.646 0.664 -1.582 1.00 94.25 99 ALA A O 1
ATOM 798 N N . ARG A 1 100 ? -0.592 2.079 -0.357 1.00 95.00 100 ARG A N 1
ATOM 799 C CA . ARG A 1 100 ? -1.134 2.812 -1.518 1.00 95.00 100 ARG A CA 1
ATOM 800 C C . ARG A 1 100 ? -0.080 3.647 -2.230 1.00 95.00 100 ARG A C 1
ATOM 802 O O . ARG A 1 100 ? -0.116 3.732 -3.458 1.00 95.00 100 ARG A O 1
ATOM 809 N N . ILE A 1 101 ? 0.801 4.305 -1.480 1.00 95.56 101 ILE A N 1
ATOM 810 C CA . ILE A 1 101 ? 1.889 5.110 -2.044 1.00 95.56 101 ILE A CA 1
ATOM 811 C C . ILE A 1 101 ? 2.833 4.197 -2.827 1.00 95.56 101 ILE A C 1
ATOM 813 O O . ILE A 1 101 ? 3.067 4.441 -4.009 1.00 95.56 101 ILE A O 1
ATOM 817 N N . LEU A 1 102 ? 3.270 3.093 -2.216 1.00 93.81 102 LEU A N 1
ATOM 818 C CA . LEU A 1 102 ? 4.144 2.108 -2.851 1.00 93.81 102 LEU A CA 1
ATOM 819 C C . LEU A 1 102 ? 3.533 1.529 -4.130 1.00 93.81 102 LEU A C 1
ATOM 821 O O . LEU A 1 102 ? 4.227 1.415 -5.139 1.00 93.81 102 LEU A O 1
ATOM 825 N N . LEU A 1 103 ? 2.236 1.197 -4.113 1.00 94.31 103 LEU A N 1
ATOM 826 C CA . LEU A 1 103 ? 1.545 0.686 -5.298 1.00 94.31 103 LEU A CA 1
ATOM 827 C C . LEU A 1 103 ? 1.604 1.694 -6.450 1.00 94.31 103 LEU A C 1
ATOM 829 O O . LEU A 1 103 ? 1.982 1.334 -7.562 1.00 94.31 103 LEU A O 1
ATOM 833 N N . LYS A 1 104 ? 1.276 2.963 -6.177 1.00 94.00 104 LYS A N 1
ATOM 834 C CA . LYS A 1 104 ? 1.299 4.030 -7.187 1.00 94.00 104 LYS A CA 1
ATOM 835 C C . LYS A 1 104 ? 2.702 4.276 -7.732 1.00 94.00 104 LYS A C 1
ATOM 837 O O . LYS A 1 104 ? 2.861 4.481 -8.933 1.00 94.00 104 LYS A O 1
ATOM 842 N N . GLU A 1 105 ? 3.710 4.290 -6.865 1.00 93.12 105 GLU A N 1
ATOM 843 C CA . GLU A 1 105 ? 5.094 4.527 -7.270 1.00 93.12 105 GLU A CA 1
ATOM 844 C C . GLU A 1 105 ? 5.636 3.400 -8.146 1.00 93.12 105 GLU A C 1
ATOM 846 O O . GLU A 1 105 ? 6.241 3.670 -9.185 1.00 93.12 105 GLU A O 1
ATOM 851 N N . ASP A 1 106 ? 5.414 2.147 -7.757 1.00 91.69 106 ASP A N 1
ATOM 852 C CA . ASP A 1 106 ? 5.911 1.002 -8.514 1.00 91.69 106 ASP A CA 1
ATOM 853 C C . ASP A 1 106 ? 5.131 0.808 -9.823 1.00 91.69 106 ASP A C 1
ATOM 855 O O . ASP A 1 106 ? 5.738 0.520 -10.857 1.00 91.69 106 ASP A O 1
ATOM 859 N N . GLU A 1 107 ? 3.819 1.073 -9.829 1.00 91.31 107 GLU A N 1
ATOM 860 C CA . GLU A 1 107 ? 3.022 1.106 -11.059 1.00 91.31 107 GLU A CA 1
ATOM 861 C C . GLU A 1 107 ? 3.546 2.182 -12.020 1.00 91.31 107 GLU A C 1
ATOM 863 O O . GLU A 1 107 ? 3.717 1.932 -13.217 1.00 91.31 107 GLU A O 1
ATOM 868 N N . LEU A 1 108 ? 3.846 3.380 -11.505 1.00 88.81 108 LEU A N 1
ATOM 869 C CA . LEU A 1 108 ? 4.401 4.466 -12.305 1.00 88.81 108 LEU A CA 1
ATOM 870 C C . LEU A 1 108 ? 5.777 4.098 -12.865 1.00 88.81 108 LEU A C 1
ATOM 872 O O . LEU A 1 108 ? 6.009 4.300 -14.056 1.00 88.81 108 LEU A O 1
ATOM 876 N N . LYS A 1 109 ? 6.674 3.535 -12.047 1.00 86.56 109 LYS A N 1
ATOM 877 C CA . LYS A 1 109 ? 7.998 3.073 -12.497 1.00 86.56 109 LYS A CA 1
ATOM 878 C C . LYS A 1 109 ? 7.869 2.036 -13.608 1.00 86.56 109 LYS A C 1
ATOM 880 O O . LYS A 1 109 ? 8.531 2.176 -14.634 1.00 86.56 109 LYS A O 1
ATOM 885 N N . ASN A 1 110 ? 6.985 1.051 -13.446 1.00 86.38 110 ASN A N 1
ATOM 886 C CA . ASN A 1 110 ? 6.746 0.025 -14.457 1.00 86.38 110 ASN A CA 1
ATOM 887 C C . ASN A 1 110 ? 6.165 0.620 -15.751 1.00 86.38 110 ASN A C 1
ATOM 889 O O . ASN A 1 110 ? 6.665 0.362 -16.841 1.00 86.38 110 ASN A O 1
ATOM 893 N N . ARG A 1 111 ? 5.165 1.503 -15.658 1.00 84.38 111 ARG A N 1
ATOM 894 C CA . ARG A 1 111 ? 4.609 2.194 -16.833 1.00 84.38 111 ARG A CA 1
ATOM 895 C C . ARG A 1 111 ? 5.638 3.050 -17.563 1.00 84.38 111 ARG A C 1
ATOM 897 O O . ARG A 1 111 ? 5.667 3.057 -18.792 1.00 84.38 111 ARG A O 1
ATOM 904 N N . MET A 1 112 ? 6.459 3.790 -16.821 1.00 81.12 112 MET A N 1
ATOM 905 C CA . MET A 1 112 ? 7.537 4.595 -17.390 1.00 81.12 112 MET A CA 1
ATOM 906 C C . MET A 1 112 ? 8.573 3.703 -18.069 1.00 81.12 112 MET A C 1
ATOM 908 O O . MET A 1 112 ? 9.021 4.035 -19.162 1.00 81.12 112 MET A O 1
ATOM 912 N N . TRP A 1 113 ? 8.902 2.554 -17.472 1.00 79.25 113 TRP A N 1
ATOM 913 C CA . TRP A 1 113 ? 9.762 1.548 -18.086 1.00 79.25 113 TRP A CA 1
ATOM 914 C C . TRP A 1 113 ? 9.179 1.015 -19.398 1.00 79.25 113 TRP A C 1
ATOM 916 O O . TRP A 1 113 ? 9.843 1.097 -20.423 1.00 79.25 113 TRP A O 1
ATOM 926 N N . ILE A 1 114 ? 7.922 0.562 -19.405 1.00 75.50 114 ILE A N 1
ATOM 927 C CA . ILE A 1 114 ? 7.242 0.065 -20.615 1.00 75.50 114 ILE A CA 1
ATOM 928 C C . ILE A 1 114 ? 7.193 1.148 -21.698 1.00 75.50 114 ILE A C 1
ATOM 930 O O . ILE A 1 114 ? 7.458 0.875 -22.864 1.00 75.50 114 ILE A O 1
ATOM 934 N N . SER A 1 115 ? 6.883 2.396 -21.331 1.00 71.56 115 SER A N 1
ATOM 935 C CA . SER A 1 115 ? 6.870 3.501 -22.295 1.00 71.56 115 SER A CA 1
ATOM 936 C C . SER A 1 115 ? 8.262 3.844 -22.827 1.00 71.56 115 SER A C 1
ATOM 938 O O . SER A 1 115 ? 8.339 4.374 -23.931 1.00 71.56 115 SER A O 1
ATOM 940 N N . ARG A 1 116 ? 9.330 3.625 -22.053 1.00 68.88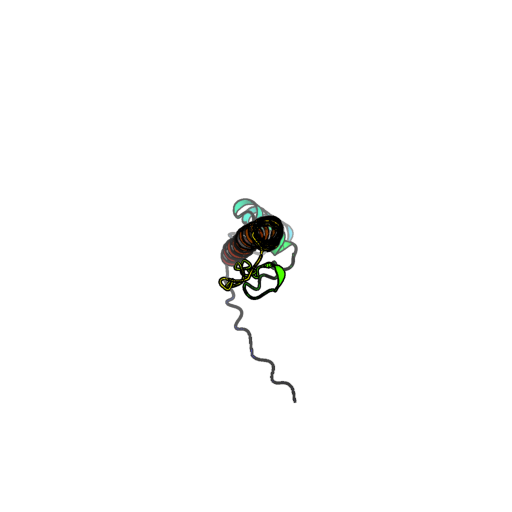 116 ARG A N 1
ATOM 941 C CA . ARG A 1 116 ? 10.722 3.792 -22.499 1.00 68.88 116 ARG A CA 1
ATOM 942 C C . ARG A 1 116 ? 11.129 2.657 -23.437 1.00 68.88 116 ARG A C 1
ATOM 944 O O . ARG A 1 116 ? 11.688 2.929 -24.490 1.00 68.88 116 ARG A O 1
ATOM 951 N N . ASP A 1 117 ? 10.812 1.418 -23.067 1.00 62.62 117 ASP A N 1
ATOM 952 C CA . ASP A 1 117 ? 11.100 0.205 -23.840 1.00 62.62 117 ASP A CA 1
ATOM 953 C C . ASP A 1 117 ? 10.392 0.222 -25.200 1.00 62.62 117 ASP A C 1
ATOM 955 O O . ASP A 1 117 ? 11.025 0.032 -26.227 1.00 62.62 117 ASP A O 1
ATOM 959 N N . ALA A 1 118 ? 9.108 0.596 -25.241 1.00 59.72 118 ALA A N 1
ATOM 960 C CA . ALA A 1 118 ? 8.344 0.713 -26.487 1.00 59.72 118 ALA A CA 1
ATOM 961 C C . ALA A 1 118 ? 8.857 1.801 -27.455 1.00 59.72 118 ALA A C 1
ATOM 963 O O . ALA A 1 118 ? 8.402 1.862 -28.599 1.00 59.72 118 ALA A O 1
ATOM 964 N N . ARG A 1 119 ? 9.738 2.697 -26.993 1.00 57.00 119 ARG A N 1
ATOM 965 C CA . ARG A 1 119 ? 10.351 3.755 -27.805 1.00 57.00 119 ARG A CA 1
ATOM 966 C C . ARG A 1 119 ? 11.769 3.420 -28.256 1.00 57.00 119 ARG A C 1
ATOM 968 O O . ARG A 1 119 ? 12.322 4.219 -28.997 1.00 57.00 119 ARG A O 1
ATOM 975 N N . LEU A 1 120 ? 12.358 2.307 -27.824 1.00 56.25 120 LEU A N 1
ATOM 976 C CA . LEU A 1 120 ? 13.638 1.807 -28.337 1.00 56.25 120 LEU A CA 1
ATOM 977 C C . LEU A 1 120 ? 13.428 0.774 -29.446 1.00 56.25 120 LEU A C 1
ATOM 979 O O . LEU A 1 120 ? 14.292 0.748 -30.352 1.00 56.25 120 LEU A O 1
#

Radius of gyration: 26.71 Å; chains: 1; bounding box: 58×44×76 Å

Foldseek 3Di:
DDDDDDDPDPDDDDDDPDPPPDPVVVVVSVCVQLVVLVNVCVVVVNDQQDDDLPDPQLDQDDQDDQDDDDPPDDPVNSVVSVVVSVVRRVVSVVSNVSSVVVNVVSVVSNVSNVSSVVSD